Protein AF-A0A938DRC2-F1 (afdb_monomer_lite)

Structure (mmCIF, N/CA/C/O backbone):
data_AF-A0A938DRC2-F1
#
_entry.id   AF-A0A938DRC2-F1
#
loop_
_atom_site.group_PDB
_atom_site.id
_atom_site.type_symbol
_atom_site.label_atom_id
_atom_site.label_alt_id
_atom_site.la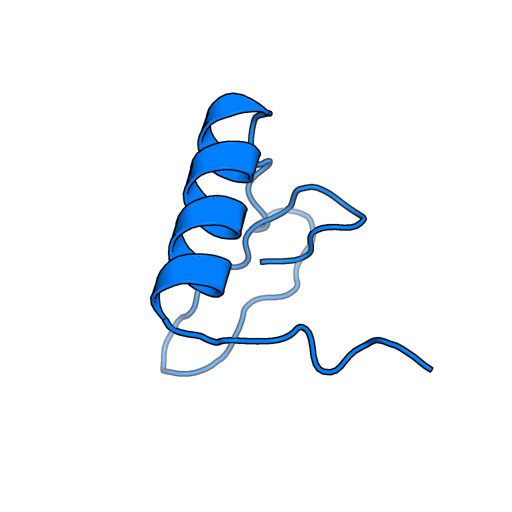bel_comp_id
_atom_site.label_asym_id
_atom_site.label_entity_id
_atom_site.label_seq_id
_atom_site.pdbx_PDB_ins_code
_atom_site.Cartn_x
_atom_s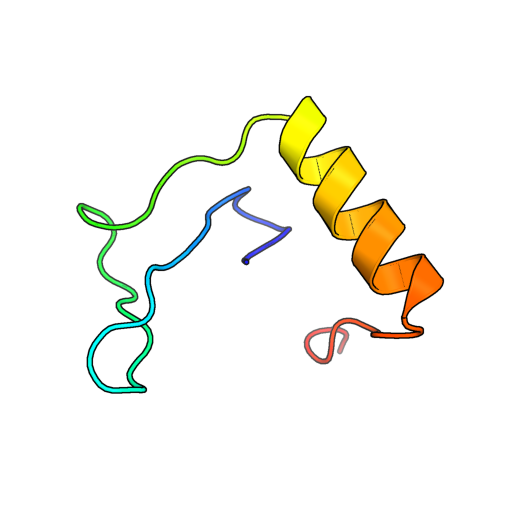ite.Cartn_y
_atom_site.Cartn_z
_atom_site.occupancy
_atom_site.B_iso_or_equiv
_atom_site.auth_seq_id
_atom_site.auth_comp_id
_atom_site.auth_asym_id
_atom_site.auth_atom_id
_atom_site.pdbx_PDB_model_num
ATOM 1 N N . TYR A 1 1 ? -1.187 -0.446 2.380 1.00 84.44 1 TYR A N 1
ATOM 2 C CA . TYR A 1 1 ? -0.209 -0.057 1.339 1.00 84.44 1 TYR A CA 1
ATOM 3 C C . TYR A 1 1 ? 0.945 0.668 2.020 1.00 84.44 1 TYR A C 1
ATOM 5 O O . TYR A 1 1 ? 0.756 1.123 3.140 1.00 84.44 1 TYR A O 1
ATOM 13 N N . ASN A 1 2 ? 2.125 0.745 1.405 1.00 83.19 2 ASN A N 1
ATOM 14 C CA . ASN A 1 2 ? 3.264 1.500 1.928 1.00 83.19 2 ASN A CA 1
ATOM 15 C C . ASN A 1 2 ? 3.357 2.858 1.207 1.00 83.19 2 ASN A C 1
ATOM 17 O O . ASN A 1 2 ? 3.788 2.873 0.050 1.00 83.19 2 ASN A O 1
ATOM 21 N N . PRO A 1 3 ? 2.996 3.981 1.862 1.00 80.69 3 PRO A N 1
ATOM 22 C CA . PRO A 1 3 ? 3.047 5.304 1.242 1.00 80.69 3 PRO A CA 1
ATOM 23 C C . PRO A 1 3 ? 4.467 5.776 0.927 1.00 80.69 3 PRO A C 1
ATOM 25 O O . PRO A 1 3 ? 4.628 6.632 0.079 1.00 80.69 3 PRO A O 1
ATOM 28 N N . ARG A 1 4 ? 5.508 5.233 1.573 1.00 82.56 4 ARG A N 1
ATOM 29 C CA . ARG A 1 4 ? 6.908 5.628 1.317 1.00 82.56 4 ARG A CA 1
ATOM 30 C C . ARG A 1 4 ? 7.463 5.010 0.040 1.00 82.56 4 ARG A C 1
ATOM 32 O O . ARG A 1 4 ? 8.359 5.570 -0.575 1.00 82.56 4 ARG A O 1
ATOM 39 N N . LEU A 1 5 ? 6.976 3.818 -0.303 1.00 84.38 5 LEU A N 1
ATOM 40 C CA . LEU A 1 5 ? 7.435 3.052 -1.463 1.00 84.38 5 LEU A CA 1
ATOM 41 C C . LEU A 1 5 ? 6.412 3.020 -2.599 1.00 84.38 5 LEU A C 1
ATOM 43 O O . LEU A 1 5 ? 6.702 2.410 -3.621 1.00 84.38 5 LEU A O 1
ATOM 47 N N . HIS A 1 6 ? 5.228 3.613 -2.402 1.00 85.31 6 HIS A N 1
ATOM 48 C CA . HIS A 1 6 ? 4.095 3.558 -3.332 1.00 85.31 6 HIS A CA 1
ATOM 49 C C . HIS A 1 6 ? 3.821 2.111 -3.773 1.00 85.31 6 HIS A C 1
ATOM 51 O O . HIS A 1 6 ? 3.741 1.790 -4.953 1.00 85.31 6 HIS A O 1
ATOM 57 N N . ARG A 1 7 ? 3.743 1.193 -2.801 1.00 87.12 7 ARG A N 1
ATOM 58 C CA . ARG A 1 7 ? 3.525 -0.239 -3.061 1.00 87.12 7 ARG A CA 1
ATOM 59 C C . ARG A 1 7 ? 2.327 -0.770 -2.302 1.00 87.12 7 ARG A C 1
ATOM 61 O O . ARG A 1 7 ? 2.141 -0.466 -1.117 1.00 87.12 7 ARG A O 1
ATOM 68 N N . ARG A 1 8 ? 1.536 -1.607 -2.966 1.00 89.00 8 ARG A N 1
ATOM 69 C CA . ARG A 1 8 ? 0.485 -2.405 -2.332 1.00 89.00 8 ARG A CA 1
ATOM 70 C C . ARG A 1 8 ? 0.944 -3.853 -2.205 1.00 89.00 8 ARG A C 1
ATOM 72 O O . ARG A 1 8 ? 1.676 -4.362 -3.046 1.00 89.00 8 ARG A O 1
ATOM 79 N N . TY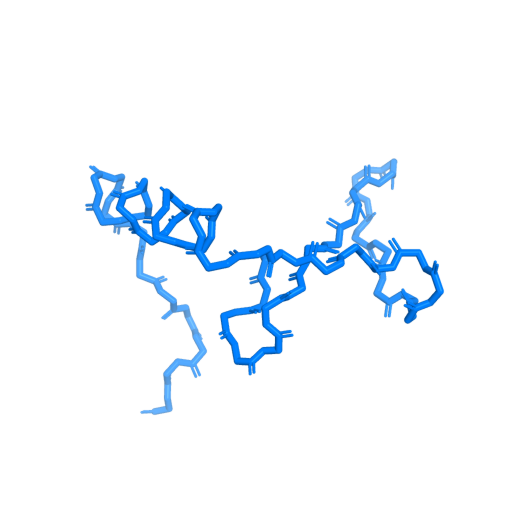R A 1 9 ? 0.505 -4.484 -1.126 1.00 89.81 9 TYR A N 1
ATOM 80 C CA . TYR A 1 9 ? 0.805 -5.872 -0.807 1.00 89.81 9 TYR A CA 1
ATOM 81 C C . TYR A 1 9 ? -0.507 -6.634 -0.811 1.00 89.81 9 TYR A C 1
ATOM 83 O O . TYR A 1 9 ? -1.480 -6.185 -0.197 1.00 89.81 9 TYR A O 1
ATOM 91 N N . VAL A 1 10 ? -0.542 -7.743 -1.537 1.00 89.50 10 VAL A N 1
ATOM 92 C CA . VAL A 1 10 ? -1.729 -8.589 -1.623 1.00 89.50 10 VAL A CA 1
ATOM 93 C C . VAL A 1 10 ? -1.909 -9.328 -0.299 1.00 89.50 10 VAL A C 1
ATOM 95 O O . VAL A 1 10 ? -0.937 -9.747 0.330 1.00 89.50 10 VAL A O 1
ATOM 98 N N . ILE A 1 11 ? -3.160 -9.482 0.124 1.00 90.25 11 ILE A N 1
ATOM 99 C CA . ILE A 1 11 ? -3.526 -10.313 1.270 1.00 90.25 11 ILE A CA 1
ATOM 100 C C . ILE A 1 11 ? -4.018 -11.653 0.721 1.00 90.25 11 ILE A C 1
ATOM 102 O O . ILE A 1 11 ? -4.949 -11.682 -0.086 1.00 90.25 11 ILE A O 1
ATOM 106 N N . ARG A 1 12 ? -3.393 -12.753 1.147 1.00 92.44 12 ARG A N 1
ATOM 107 C CA . ARG A 1 12 ? -3.796 -14.126 0.816 1.00 92.44 12 ARG A CA 1
ATOM 108 C C . ARG A 1 12 ? -3.900 -14.910 2.115 1.00 92.44 12 ARG A C 1
ATOM 110 O O . ARG A 1 12 ? -2.985 -14.848 2.925 1.00 92.44 12 ARG A O 1
ATOM 117 N N . ASP A 1 13 ? -5.019 -15.600 2.317 1.00 92.19 13 ASP A N 1
ATOM 118 C CA . ASP A 1 13 ? -5.286 -16.372 3.540 1.00 92.19 13 ASP A CA 1
ATOM 119 C C . ASP A 1 13 ? -5.110 -15.550 4.832 1.00 92.19 13 ASP A C 1
ATOM 121 O O . ASP A 1 13 ? -4.568 -16.033 5.819 1.00 92.19 13 ASP A O 1
ATOM 125 N N . ASP A 1 14 ? -5.546 -14.284 4.802 1.00 89.38 14 ASP A N 1
ATOM 126 C CA . ASP A 1 14 ? -5.403 -13.310 5.901 1.00 89.38 14 ASP A CA 1
ATOM 127 C C . ASP A 1 14 ? -3.943 -12.935 6.251 1.00 89.38 14 ASP A C 1
ATOM 129 O O . ASP A 1 14 ? -3.666 -12.283 7.255 1.00 89.38 14 ASP A O 1
ATOM 133 N N . ILE A 1 15 ? -2.986 -13.299 5.388 1.00 91.56 15 ILE A N 1
ATOM 134 C CA . ILE A 1 15 ? -1.559 -13.004 5.542 1.00 91.56 15 ILE A CA 1
ATOM 135 C C . ILE A 1 15 ? -1.117 -12.001 4.459 1.00 91.56 15 ILE A C 1
ATOM 137 O O . ILE A 1 15 ? -1.282 -12.259 3.261 1.00 91.56 15 ILE A O 1
ATOM 141 N N . PRO A 1 16 ? -0.522 -10.853 4.835 1.00 89.00 16 PRO A N 1
ATOM 142 C CA . PRO A 1 16 ? 0.077 -9.931 3.875 1.00 89.00 16 PRO A CA 1
ATOM 143 C C . PRO A 1 16 ? 1.327 -10.530 3.216 1.00 89.00 16 PRO A C 1
ATOM 145 O O . PRO A 1 16 ? 2.293 -10.886 3.894 1.00 89.00 16 PRO A O 1
ATOM 148 N N . ILE A 1 17 ? 1.351 -10.580 1.884 1.00 90.94 17 ILE A N 1
ATOM 149 C CA . ILE A 1 17 ? 2.526 -11.006 1.116 1.00 90.94 17 ILE A CA 1
ATOM 150 C C . ILE A 1 17 ? 3.446 -9.799 0.904 1.00 90.94 17 ILE A C 1
ATOM 152 O O . ILE A 1 17 ? 3.180 -8.930 0.078 1.00 90.94 17 ILE A O 1
ATOM 156 N N . MET A 1 18 ? 4.559 -9.760 1.639 1.00 88.00 18 MET A N 1
ATOM 157 C CA . MET A 1 18 ? 5.555 -8.674 1.590 1.00 88.00 18 MET A CA 1
ATOM 158 C C . MET A 1 18 ? 6.705 -8.941 0.599 1.00 88.00 18 MET A C 1
ATOM 160 O O . MET A 1 18 ? 7.757 -8.304 0.678 1.00 88.00 18 MET A O 1
ATOM 164 N N . LEU A 1 19 ? 6.534 -9.899 -0.317 1.00 88.69 19 LEU A N 1
ATOM 165 C CA . LEU A 1 19 ? 7.532 -10.222 -1.337 1.00 88.69 19 LEU A CA 1
ATOM 166 C C . LEU A 1 19 ? 7.563 -9.134 -2.412 1.00 88.69 19 LEU A C 1
ATOM 168 O O . LEU A 1 19 ? 6.523 -8.690 -2.888 1.00 88.69 19 LEU A O 1
ATOM 172 N N . ILE A 1 20 ? 8.767 -8.717 -2.804 1.00 80.88 20 ILE A N 1
ATOM 173 C CA . ILE A 1 20 ? 8.970 -7.624 -3.763 1.00 80.88 20 ILE A CA 1
ATOM 174 C C . ILE A 1 20 ? 8.382 -7.941 -5.147 1.00 80.88 20 ILE A C 1
ATOM 176 O O . ILE A 1 20 ? 7.895 -7.024 -5.803 1.00 80.88 20 ILE A O 1
ATOM 1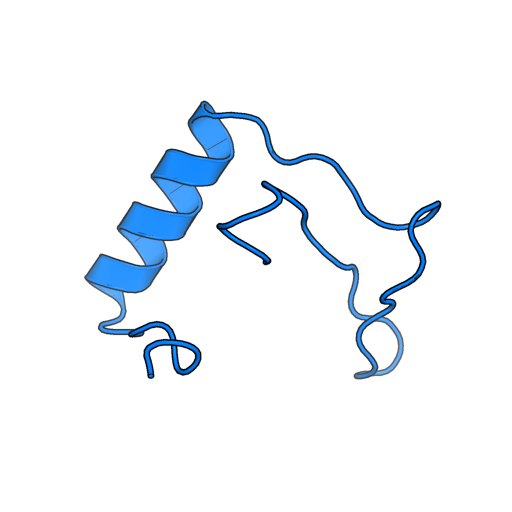80 N N . ASP A 1 21 ? 8.398 -9.220 -5.536 1.00 84.88 21 ASP A N 1
ATOM 181 C CA . ASP A 1 21 ? 7.926 -9.723 -6.833 1.00 84.88 21 ASP A CA 1
ATOM 182 C C . ASP A 1 21 ? 6.394 -9.805 -6.914 1.00 84.88 21 ASP A C 1
ATOM 184 O O . ASP A 1 21 ? 5.823 -9.737 -7.997 1.00 84.88 21 ASP A O 1
ATOM 188 N N . GLU A 1 22 ? 5.724 -9.922 -5.764 1.00 84.56 22 GLU A N 1
ATOM 189 C CA . GLU A 1 22 ? 4.257 -9.923 -5.645 1.00 84.56 22 GLU A CA 1
ATOM 190 C C . GLU A 1 22 ? 3.713 -8.543 -5.235 1.00 84.56 22 GLU A C 1
ATOM 192 O O . GLU A 1 22 ? 2.503 -8.324 -5.181 1.00 84.56 22 GLU A O 1
ATOM 197 N N . ALA A 1 23 ? 4.602 -7.593 -4.929 1.00 85.69 23 ALA A N 1
ATOM 198 C CA . ALA A 1 23 ? 4.228 -6.231 -4.596 1.00 85.69 23 ALA A CA 1
ATOM 199 C C . ALA A 1 23 ? 3.923 -5.448 -5.872 1.00 85.69 23 ALA A C 1
ATOM 201 O O . ALA A 1 23 ? 4.782 -5.265 -6.735 1.00 85.69 23 ALA A O 1
ATOM 202 N N . GLU A 1 24 ? 2.716 -4.904 -5.948 1.00 85.88 24 GLU A N 1
ATOM 203 C CA . GLU A 1 24 ? 2.322 -4.075 -7.077 1.00 85.88 24 GLU A CA 1
ATOM 204 C C . GLU A 1 24 ? 2.675 -2.610 -6.812 1.00 85.88 24 GLU A C 1
ATOM 206 O O . GLU A 1 24 ? 2.444 -2.078 -5.715 1.00 85.88 24 GLU A O 1
ATOM 211 N N . ALA A 1 25 ? 3.242 -1.956 -7.827 1.00 84.75 25 ALA A N 1
ATOM 212 C CA . ALA A 1 25 ? 3.445 -0.517 -7.811 1.00 84.75 25 ALA A CA 1
ATOM 213 C C . ALA A 1 25 ? 2.085 0.187 -7.849 1.00 84.75 25 ALA A C 1
ATOM 215 O O . ALA A 1 25 ? 1.177 -0.204 -8.582 1.00 84.75 25 ALA A O 1
ATOM 216 N N . VAL A 1 26 ? 1.959 1.214 -7.028 1.00 87.69 26 VAL A N 1
ATOM 217 C CA . VAL A 1 26 ? 0.811 2.107 -6.978 1.00 87.69 26 VAL A CA 1
ATOM 218 C C . VAL A 1 26 ? 1.227 3.372 -7.715 1.00 87.69 26 VAL A C 1
ATOM 220 O O . VAL A 1 26 ? 2.265 3.949 -7.391 1.00 87.69 26 VAL A O 1
ATOM 223 N N . ASP A 1 27 ? 0.463 3.763 -8.731 1.00 87.88 27 ASP A N 1
ATOM 224 C CA . ASP A 1 27 ? 0.690 5.030 -9.422 1.00 87.88 27 ASP A CA 1
ATOM 225 C C . ASP A 1 27 ? 0.231 6.220 -8.563 1.00 87.88 27 ASP A C 1
ATOM 227 O O . ASP A 1 27 ? -0.401 6.058 -7.516 1.00 87.88 27 ASP A O 1
ATOM 231 N N . ASP A 1 28 ? 0.576 7.433 -8.987 1.00 85.62 28 ASP A N 1
ATOM 232 C CA . ASP A 1 28 ? 0.285 8.636 -8.204 1.00 85.62 28 ASP A CA 1
ATOM 233 C C . ASP A 1 28 ? -1.228 8.887 -8.064 1.00 85.62 28 ASP A C 1
ATOM 235 O O . ASP A 1 28 ? -1.689 9.328 -7.013 1.00 85.62 28 ASP A O 1
ATOM 239 N N . ALA A 1 29 ? -2.024 8.524 -9.075 1.00 89.38 29 ALA A N 1
ATOM 240 C CA . ALA A 1 29 ? -3.479 8.671 -9.034 1.00 89.38 29 ALA A CA 1
ATOM 241 C C . ALA A 1 29 ? -4.123 7.738 -7.993 1.00 89.38 29 ALA A C 1
ATOM 243 O O . ALA A 1 29 ? -4.988 8.148 -7.214 1.00 89.38 29 ALA A O 1
ATOM 244 N N . GLU A 1 30 ? -3.693 6.478 -7.942 1.00 88.38 30 GLU A N 1
ATOM 245 C CA . GLU A 1 30 ? -4.156 5.527 -6.937 1.00 88.38 30 GLU A CA 1
ATOM 246 C C . GLU A 1 30 ? -3.601 5.871 -5.551 1.00 88.38 30 GLU A C 1
ATOM 248 O O . GLU A 1 30 ? -4.303 5.699 -4.552 1.00 88.38 30 GLU A O 1
ATOM 253 N N . HIS A 1 31 ? -2.385 6.415 -5.465 1.00 87.25 31 HIS A N 1
ATOM 254 C CA . HIS A 1 31 ? -1.845 6.946 -4.217 1.00 87.25 31 HIS A CA 1
ATOM 255 C C . HIS A 1 31 ? -2.755 8.038 -3.639 1.00 87.25 31 HIS A C 1
ATOM 257 O O . HIS A 1 31 ? -3.189 7.923 -2.490 1.00 87.25 31 HIS A O 1
ATOM 263 N N . GLU A 1 32 ? -3.108 9.048 -4.438 1.00 89.00 32 GLU A N 1
ATOM 264 C CA . GLU A 1 32 ? -4.021 10.120 -4.027 1.00 89.00 32 GLU A CA 1
ATOM 265 C C . GLU A 1 32 ? -5.373 9.563 -3.567 1.00 89.00 32 GLU A C 1
ATOM 267 O O . GLU A 1 32 ? -5.885 9.956 -2.514 1.00 89.00 32 GLU A O 1
ATOM 272 N N . ARG A 1 33 ? -5.925 8.583 -4.295 1.00 91.06 33 ARG A N 1
ATOM 273 C CA . ARG A 1 33 ? -7.182 7.922 -3.919 1.00 91.06 33 ARG A CA 1
ATOM 274 C C . ARG A 1 33 ? -7.083 7.222 -2.563 1.00 91.06 33 ARG A C 1
ATOM 276 O O . ARG A 1 33 ? -8.002 7.329 -1.748 1.00 91.06 33 ARG A O 1
ATOM 283 N N . LEU A 1 34 ? -5.992 6.499 -2.311 1.00 87.81 34 LEU A N 1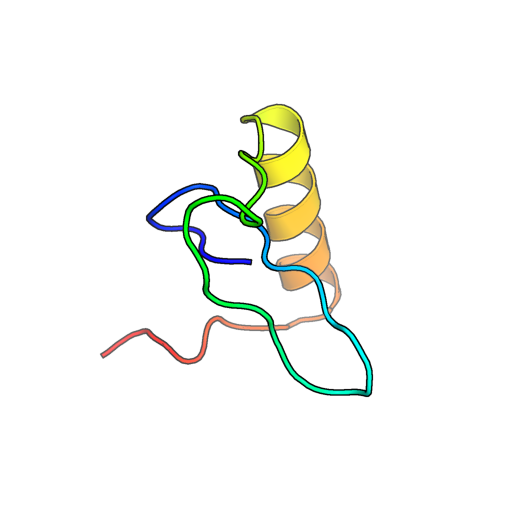
ATOM 284 C CA . LEU A 1 34 ? -5.774 5.767 -1.061 1.00 87.81 34 LEU A CA 1
ATOM 285 C C . LEU A 1 34 ? -5.559 6.708 0.129 1.00 87.81 34 LEU A C 1
ATOM 287 O O . LEU A 1 34 ? -6.082 6.439 1.21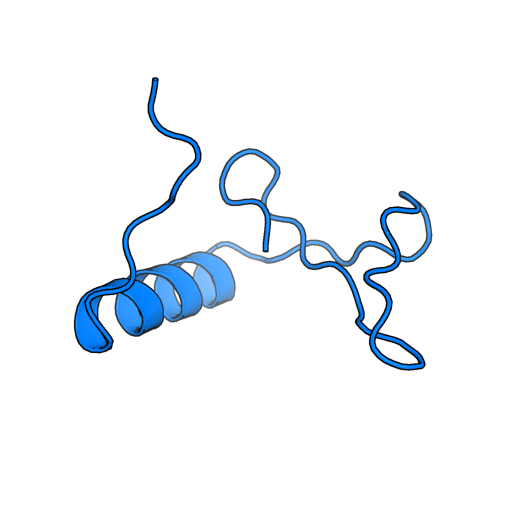2 1.00 87.81 34 LEU A O 1
ATOM 291 N N . VAL A 1 35 ? -4.837 7.814 -0.065 1.00 87.38 35 VAL A N 1
ATOM 292 C CA . VAL A 1 35 ? -4.647 8.849 0.963 1.00 87.38 35 VAL A CA 1
ATOM 293 C C . VAL A 1 35 ? -5.970 9.547 1.276 1.00 87.38 35 VAL A C 1
ATOM 295 O O . VAL A 1 35 ? -6.336 9.659 2.446 1.00 87.38 35 VAL A O 1
ATOM 298 N N . ALA A 1 36 ? -6.732 9.946 0.254 1.00 89.56 36 ALA A N 1
ATOM 299 C CA . ALA A 1 36 ? -8.044 10.565 0.433 1.00 89.56 36 ALA A CA 1
ATOM 300 C C . ALA A 1 36 ? -9.022 9.632 1.163 1.00 89.56 36 ALA A C 1
ATOM 302 O O . ALA A 1 36 ? -9.750 10.067 2.055 1.00 89.56 36 ALA A O 1
ATOM 303 N N . LYS A 1 37 ? -9.002 8.335 0.832 1.00 89.12 37 LYS A N 1
ATOM 304 C CA . LYS A 1 37 ? -9.807 7.322 1.520 1.00 89.12 37 LYS A CA 1
ATOM 305 C C . LYS A 1 37 ? -9.413 7.180 2.992 1.00 89.12 37 LYS A C 1
ATOM 307 O O . LYS A 1 37 ? -10.291 7.189 3.848 1.00 89.12 37 LYS A O 1
ATOM 312 N N . ALA A 1 38 ? -8.116 7.091 3.293 1.00 87.38 38 ALA A N 1
ATOM 313 C CA . ALA A 1 38 ? -7.636 7.007 4.672 1.00 87.38 38 ALA A CA 1
ATOM 314 C C . ALA A 1 38 ? -8.049 8.243 5.491 1.00 87.38 38 ALA A C 1
ATOM 316 O O . ALA A 1 38 ? -8.532 8.098 6.610 1.00 87.38 38 ALA A O 1
ATOM 317 N N . ALA A 1 39 ? -7.951 9.442 4.906 1.00 86.31 39 ALA A N 1
ATOM 318 C CA . ALA A 1 39 ? -8.397 10.682 5.540 1.00 86.31 39 ALA A CA 1
ATOM 319 C C . ALA A 1 39 ? -9.914 10.696 5.804 1.00 86.31 39 ALA A C 1
ATOM 321 O O . ALA A 1 39 ? -10.341 11.079 6.891 1.00 86.31 39 ALA A O 1
ATOM 322 N N . ALA A 1 40 ? -10.726 10.241 4.844 1.00 90.19 40 ALA A N 1
ATOM 323 C CA . ALA A 1 40 ? -12.178 10.145 4.999 1.00 90.19 40 ALA A CA 1
ATOM 324 C C . ALA A 1 40 ? -12.602 9.137 6.083 1.00 90.19 40 ALA A C 1
ATOM 326 O O . ALA A 1 40 ? -13.584 9.366 6.784 1.00 90.19 40 ALA A O 1
ATOM 327 N N . GLU A 1 41 ? -11.856 8.042 6.238 1.00 89.12 41 GLU A N 1
ATOM 328 C CA . GLU A 1 41 ? -12.097 7.019 7.263 1.00 89.12 41 GLU A CA 1
ATOM 329 C C . GLU A 1 41 ? -11.438 7.362 8.615 1.00 89.12 41 GLU A C 1
ATOM 331 O O . GLU A 1 41 ? -11.587 6.616 9.581 1.00 89.12 41 GLU A O 1
ATOM 336 N N . GLY A 1 42 ? -10.718 8.490 8.709 1.00 85.62 42 GLY A N 1
ATOM 337 C CA . GLY A 1 42 ? -9.984 8.889 9.914 1.00 85.62 42 GLY A CA 1
ATOM 338 C C . GLY A 1 42 ? -8.826 7.948 10.267 1.00 85.62 42 GLY A C 1
ATOM 339 O O . GLY A 1 42 ? -8.373 7.928 11.410 1.00 85.62 42 GLY A O 1
ATOM 340 N N . ILE A 1 43 ? -8.356 7.152 9.304 1.00 84.88 43 ILE A N 1
ATOM 341 C CA . ILE A 1 43 ? -7.265 6.198 9.484 1.00 84.88 43 ILE A CA 1
ATOM 342 C C . ILE A 1 43 ? -5.951 6.960 9.384 1.00 84.88 43 ILE A C 1
ATOM 344 O O . ILE A 1 43 ? -5.523 7.364 8.300 1.00 84.88 43 ILE A O 1
ATOM 348 N N . THR A 1 44 ? -5.285 7.124 10.520 1.00 76.81 44 THR A N 1
ATOM 349 C CA . THR A 1 44 ? -3.930 7.657 10.556 1.00 76.81 44 THR A CA 1
ATOM 350 C C . THR A 1 44 ? -2.909 6.533 10.381 1.00 76.81 44 THR A C 1
ATOM 352 O O . THR A 1 44 ? -3.039 5.453 10.966 1.00 76.81 44 THR A O 1
ATOM 355 N N . PRO A 1 45 ? -1.864 6.760 9.574 1.00 77.19 45 PRO A N 1
ATOM 356 C CA . PRO A 1 45 ? -0.659 5.952 9.601 1.00 77.19 45 PRO A CA 1
ATOM 357 C C . PRO A 1 45 ? -0.134 5.710 11.021 1.00 77.19 45 PRO A C 1
ATOM 359 O O . PRO A 1 45 ? 0.210 6.649 11.726 1.00 77.19 45 PRO A O 1
ATOM 362 N N . THR A 1 46 ? 0.012 4.451 11.432 1.00 72.50 46 THR A N 1
ATOM 363 C CA . THR A 1 46 ? 0.594 4.098 12.744 1.00 72.50 46 THR A CA 1
ATOM 364 C C . THR A 1 46 ? 2.123 3.991 12.714 1.00 72.50 46 THR A C 1
ATOM 366 O O . THR A 1 46 ? 2.719 3.382 13.596 1.00 72.50 46 THR A O 1
ATOM 369 N N . PHE A 1 47 ? 2.762 4.502 11.661 1.00 72.12 47 PHE A N 1
ATOM 370 C CA . PHE A 1 47 ? 4.207 4.410 11.419 1.00 72.12 47 PHE A CA 1
ATOM 371 C C . PHE A 1 47 ? 4.932 5.761 11.536 1.00 72.12 47 PHE A C 1
ATOM 373 O O . PHE A 1 47 ? 6.098 5.856 11.149 1.00 72.12 47 PHE A O 1
ATOM 380 N N . GLU A 1 48 ? 4.260 6.789 12.061 1.00 65.56 48 GLU A N 1
ATOM 381 C CA . GLU A 1 48 ? 4.911 8.022 12.518 1.00 65.56 48 GLU A CA 1
ATOM 382 C C . GLU A 1 48 ? 5.576 7.785 13.886 1.00 65.56 48 GLU A C 1
ATOM 384 O O . GLU A 1 48 ? 5.013 7.090 14.734 1.00 65.56 48 GLU A O 1
ATOM 389 N N . ALA A 1 49 ? 6.809 8.279 14.039 1.00 54.12 49 ALA A N 1
ATOM 390 C CA . ALA A 1 49 ? 7.664 8.096 15.216 1.00 54.12 49 ALA A CA 1
ATOM 391 C C . ALA A 1 49 ? 7.371 9.117 16.322 1.00 54.12 49 ALA A C 1
ATOM 393 O O . ALA A 1 49 ? 7.057 10.277 15.972 1.00 54.12 49 ALA A O 1
#

pLDDT: mean 85.25, std 6.95, range [54.12, 92.44]

Foldseek 3Di:
DDLVQQWDFDQDPNDTDPDPVRIDHHDPVNSVVVVVVCVVVVNDDPPDD

Sequence (49 aa):
YNPRLHRRYVIRDDIPIMLIDEAEAVDDAEHERLVAKAAAEGITPTFEA

Radius of gyration: 11.63 Å; chains: 1; bounding box: 21×27×25 Å

Secondary structure (DSSP, 8-state):
-BTTTTEE--EETTEE---TTTPEEPPHHHHHHHHHHHHHTT---TT--